Protein AF-A0A3D0NZW4-F1 (afdb_monomer_lite)

Secondary structure (DSSP, 8-state):
------GGGHHHHHHHHT----SEEEE---TTTS-HHHHHHHHHHHHHH--TT-EEEEEEEGGGTTSHHHHHHHHHHHHHH-S-EEPPPBTTSSS-EEEEEEE--

pLDDT: mean 93.7, std 3.47, range [76.75, 97.75]

Sequence (105 aa):
NIVTGDATSLAEIHRRSGLGRVGYIVCCLPFVSLPNEVGGKILGEVEKLMTEGCMFRMYQYAHGYYSPSAIKLRDFMRKRYGRSRRSPLIVKNIPPAYTLTWLGR

Radius of gyration: 13.87 Å; chains: 1; bounding box: 35×31×32 Å

Foldseek 3Di:
DDFDDQLLCQQVSVVVVVPPAAQEAEDADPQLPDDPVSSVSSVVSVLVRQAANHKYKYKDFPVSCPPPSNVVVQVVCCVAFNHWDWDPFDVVDVVIIIMTMGHGD

Structure (mmCIF, N/CA/C/O backbone):
data_AF-A0A3D0NZW4-F1
#
_entry.id   AF-A0A3D0NZW4-F1
#
loop_
_atom_site.group_PDB
_atom_site.id
_atom_site.type_symbol
_atom_site.label_atom_id
_atom_site.label_alt_id
_atom_site.label_comp_id
_atom_site.label_asym_id
_atom_site.label_entity_id
_atom_site.label_seq_id
_atom_site.pdbx_PDB_ins_code
_atom_site.Cartn_x
_atom_site.Cartn_y
_atom_site.Cartn_z
_atom_site.occupancy
_atom_site.B_iso_or_equiv
_atom_site.auth_seq_id
_atom_site.auth_comp_id
_atom_site.auth_asym_id
_atom_site.auth_atom_id
_atom_site.pdbx_PDB_model_num
ATOM 1 N N . ASN A 1 1 ? -21.282 -4.822 2.933 1.00 76.75 1 ASN A N 1
ATOM 2 C CA . ASN A 1 1 ? -21.145 -3.369 2.692 1.00 76.75 1 ASN A CA 1
ATOM 3 C C . ASN A 1 1 ? -20.045 -3.128 1.682 1.00 76.75 1 ASN A C 1
ATOM 5 O O . ASN A 1 1 ? -18.961 -3.667 1.860 1.00 76.75 1 ASN A O 1
ATOM 9 N N . ILE A 1 2 ? -20.336 -2.365 0.630 1.00 90.25 2 ILE A N 1
ATOM 10 C CA . ILE A 1 2 ? -19.352 -1.894 -0.351 1.00 90.25 2 ILE A CA 1
ATOM 11 C C . ILE A 1 2 ? -19.376 -0.370 -0.268 1.00 90.25 2 ILE A C 1
ATOM 13 O O . ILE A 1 2 ? -20.454 0.219 -0.297 1.00 90.25 2 ILE A O 1
ATOM 17 N N . VAL A 1 3 ? -18.207 0.251 -0.117 1.00 92.81 3 VAL A N 1
ATOM 18 C CA . VAL A 1 3 ? -18.059 1.709 -0.071 1.00 92.81 3 VAL A CA 1
ATOM 19 C C . VAL A 1 3 ? -17.108 2.123 -1.184 1.00 92.81 3 VAL A C 1
ATOM 21 O O . VAL A 1 3 ? -16.058 1.506 -1.360 1.00 92.81 3 VAL A O 1
ATOM 24 N N . THR A 1 4 ? -17.483 3.159 -1.927 1.00 94.56 4 THR A N 1
ATOM 25 C CA . THR A 1 4 ? -16.728 3.666 -3.076 1.00 94.56 4 THR A CA 1
ATOM 26 C C . THR A 1 4 ? -16.307 5.106 -2.809 1.00 94.56 4 THR A C 1
ATOM 28 O O . THR A 1 4 ? -17.072 5.879 -2.236 1.00 94.56 4 THR A O 1
ATOM 31 N N . GLY A 1 5 ? -15.104 5.480 -3.236 1.00 95.19 5 GLY A N 1
ATOM 32 C CA . GLY A 1 5 ? -14.621 6.855 -3.171 1.00 95.19 5 GLY A CA 1
ATOM 33 C C . GLY A 1 5 ? -13.164 6.968 -3.606 1.00 95.19 5 GLY A C 1
ATOM 34 O O . GLY A 1 5 ? -12.578 5.999 -4.092 1.00 95.19 5 GLY A O 1
ATOM 35 N N . ASP A 1 6 ? -12.593 8.158 -3.436 1.00 96.81 6 ASP A N 1
ATOM 36 C CA . ASP A 1 6 ? -11.193 8.422 -3.763 1.00 96.81 6 ASP A CA 1
ATOM 37 C C . ASP A 1 6 ? -10.259 7.832 -2.694 1.00 96.81 6 ASP A C 1
ATOM 39 O O . ASP A 1 6 ? -10.458 8.017 -1.490 1.00 96.81 6 ASP A O 1
ATOM 43 N N . ALA A 1 7 ? -9.201 7.151 -3.132 1.00 96.56 7 ALA A N 1
ATOM 44 C CA . ALA A 1 7 ? -8.167 6.621 -2.254 1.00 96.56 7 ALA A CA 1
ATOM 45 C C . ALA A 1 7 ? -7.422 7.723 -1.477 1.00 96.56 7 ALA A C 1
ATOM 47 O O . ALA A 1 7 ? -6.885 7.443 -0.406 1.00 96.56 7 ALA A O 1
ATOM 48 N N . THR A 1 8 ? -7.415 8.973 -1.959 1.00 97.44 8 THR A N 1
ATOM 49 C CA . THR A 1 8 ? -6.881 10.121 -1.203 1.00 97.44 8 THR A CA 1
ATOM 50 C C . THR A 1 8 ? -7.770 10.552 -0.034 1.00 97.44 8 THR A C 1
ATOM 52 O O . THR A 1 8 ? -7.361 11.403 0.748 1.00 97.44 8 THR A O 1
ATOM 55 N N . SER A 1 9 ? -8.965 9.973 0.101 1.00 97.75 9 SER A N 1
ATOM 56 C CA . SER A 1 9 ? -9.910 10.206 1.203 1.00 97.75 9 SER A CA 1
ATOM 57 C C . SER A 1 9 ? -10.191 8.925 2.001 1.00 97.75 9 SER A C 1
ATOM 59 O O . SER A 1 9 ? -11.192 8.835 2.716 1.00 97.75 9 SER A O 1
ATOM 61 N N . LEU A 1 10 ? -9.326 7.912 1.876 1.00 97.00 10 LEU A N 1
ATOM 62 C CA . LEU A 1 10 ? -9.532 6.569 2.420 1.00 97.00 10 LEU A CA 1
ATOM 63 C C . LEU A 1 10 ? -9.834 6.562 3.930 1.00 97.00 10 LEU A C 1
ATOM 65 O O . LEU A 1 10 ? -10.757 5.859 4.346 1.00 97.00 10 LEU A O 1
ATOM 69 N N . ALA A 1 11 ? -9.121 7.332 4.760 1.00 96.31 11 ALA A N 1
ATOM 70 C CA . ALA A 1 11 ? -9.358 7.308 6.206 1.00 96.31 11 ALA A CA 1
ATOM 71 C C . ALA A 1 11 ? -10.727 7.903 6.572 1.00 96.31 11 ALA A C 1
ATOM 73 O O . ALA A 1 11 ? -11.413 7.403 7.467 1.00 96.31 11 ALA A O 1
ATOM 74 N N . GLU A 1 12 ? -11.159 8.943 5.856 1.00 97.25 12 GLU A N 1
ATOM 75 C CA . GLU A 1 12 ? -12.481 9.537 6.038 1.00 97.25 12 GLU A CA 1
ATOM 76 C C . GLU A 1 12 ? -13.595 8.578 5.607 1.00 97.25 12 GLU A C 1
ATOM 78 O O . GLU A 1 12 ? -14.569 8.397 6.342 1.00 97.25 12 GLU A O 1
ATOM 83 N N . ILE A 1 13 ? -13.439 7.953 4.439 1.00 97.12 13 ILE A N 1
ATOM 84 C CA . ILE A 1 13 ? -14.383 6.967 3.907 1.00 97.12 13 ILE A CA 1
ATOM 85 C C . ILE A 1 13 ? -14.539 5.811 4.899 1.00 97.12 13 ILE A C 1
ATOM 87 O O . ILE A 1 13 ? -15.660 5.446 5.262 1.00 97.12 13 ILE A O 1
ATOM 91 N N . HIS A 1 14 ? -13.422 5.277 5.400 1.00 96.44 14 HIS A N 1
ATOM 92 C CA . HIS A 1 14 ? -13.431 4.204 6.391 1.00 96.44 14 HIS A CA 1
ATOM 93 C C . HIS A 1 14 ? -14.105 4.638 7.698 1.00 96.44 14 HIS A C 1
ATOM 95 O O . HIS A 1 14 ? -14.975 3.932 8.204 1.00 96.44 14 HIS A O 1
ATOM 101 N N . ARG A 1 15 ? -13.799 5.836 8.210 1.00 95.56 15 ARG A N 1
ATOM 102 C CA . ARG A 1 15 ? -14.445 6.384 9.413 1.00 95.56 15 ARG A CA 1
ATOM 103 C C . ARG A 1 15 ? -15.965 6.483 9.255 1.00 95.56 15 ARG A C 1
ATOM 105 O O . ARG A 1 15 ? -16.692 6.088 10.161 1.00 95.56 15 ARG A O 1
ATOM 112 N N . ARG A 1 16 ? -16.452 6.981 8.112 1.00 96.25 16 ARG A N 1
ATOM 113 C CA . ARG A 1 16 ? -17.895 7.097 7.817 1.00 96.25 16 ARG A CA 1
ATOM 114 C C . ARG A 1 16 ? -18.580 5.735 7.679 1.00 96.25 16 ARG A C 1
ATOM 116 O O . ARG A 1 16 ? -19.770 5.636 7.949 1.00 96.25 16 ARG A O 1
ATOM 123 N N . SER A 1 17 ? -17.842 4.696 7.288 1.00 94.69 17 SER A N 1
ATOM 124 C CA . SER A 1 17 ? -18.388 3.341 7.145 1.00 94.69 17 SER A CA 1
ATOM 125 C C . SER A 1 17 ? -18.758 2.673 8.477 1.00 94.69 17 SER A C 1
ATOM 127 O O . SER A 1 17 ? -19.533 1.721 8.478 1.00 94.69 17 SER A O 1
ATOM 129 N N . GLY A 1 18 ? -18.188 3.131 9.601 1.00 94.69 18 GLY A N 1
ATOM 130 C CA . GLY A 1 18 ? -18.425 2.547 10.925 1.00 94.69 18 GLY A CA 1
ATOM 131 C C . GLY A 1 18 ? -17.852 1.136 11.124 1.00 94.69 18 GLY A C 1
ATOM 132 O O . GLY A 1 18 ? -18.157 0.498 12.126 1.00 94.69 18 GLY A O 1
ATOM 133 N N . LEU A 1 19 ? -17.010 0.637 10.207 1.00 91.25 19 LEU A N 1
ATOM 134 C CA . LEU A 1 19 ? -16.531 -0.757 10.181 1.00 91.25 19 LEU A CA 1
ATOM 135 C C . LEU A 1 19 ? -15.454 -1.104 11.233 1.00 91.25 19 LEU A C 1
ATOM 137 O O . LEU A 1 19 ? -14.938 -2.220 11.241 1.00 91.25 19 LEU A O 1
ATOM 141 N N . GLY A 1 20 ? -15.107 -0.179 12.131 1.00 92.44 20 GLY A N 1
ATOM 142 C CA . GLY A 1 20 ? -14.153 -0.425 13.216 1.00 92.44 20 GLY A CA 1
ATOM 143 C C . GLY A 1 20 ? -12.690 -0.461 12.760 1.00 92.44 20 GLY A C 1
ATOM 144 O O . GLY A 1 20 ? -12.285 0.283 11.870 1.00 92.44 20 GLY A O 1
ATOM 145 N N . ARG A 1 21 ? -11.855 -1.278 13.411 1.00 94.06 21 ARG A N 1
ATOM 146 C CA . ARG A 1 21 ? -10.407 -1.337 13.145 1.00 94.06 21 ARG A CA 1
ATOM 147 C C . ARG A 1 21 ? -10.096 -2.137 11.876 1.00 94.06 21 ARG A C 1
ATOM 149 O O . ARG A 1 21 ? -10.651 -3.210 11.661 1.00 94.06 21 ARG A O 1
ATOM 156 N N . VAL A 1 22 ? -9.138 -1.659 11.082 1.00 96.38 22 VAL A N 1
ATOM 157 C CA . VAL A 1 22 ? -8.644 -2.380 9.900 1.00 96.38 22 VAL A CA 1
ATOM 158 C C . VAL A 1 22 ? -7.595 -3.414 10.306 1.00 96.38 22 VAL A C 1
ATOM 160 O O . VAL A 1 22 ? -6.558 -3.060 10.860 1.00 96.38 22 VAL A O 1
ATOM 163 N N . GLY A 1 23 ? -7.861 -4.692 10.022 1.00 96.81 23 GLY A N 1
ATOM 164 C CA . GLY A 1 23 ? -6.885 -5.776 10.200 1.00 96.81 23 GLY A CA 1
ATOM 165 C C . GLY A 1 23 ? -6.035 -6.050 8.956 1.00 96.81 23 GLY A C 1
ATOM 166 O O . GLY A 1 23 ? -4.895 -6.489 9.070 1.00 96.81 23 GLY A O 1
ATOM 167 N N . TYR A 1 24 ? -6.565 -5.781 7.760 1.00 97.25 24 TYR A N 1
ATOM 168 C CA . TYR A 1 24 ? -5.888 -6.063 6.494 1.00 97.25 24 TYR A CA 1
ATOM 169 C C . TYR A 1 24 ? -6.188 -4.976 5.462 1.00 97.25 24 TYR A C 1
ATOM 171 O O . TYR A 1 24 ? -7.345 -4.624 5.245 1.00 97.25 24 TYR A O 1
ATOM 179 N N . ILE A 1 25 ? -5.151 -4.496 4.781 1.00 97.19 25 ILE A N 1
ATOM 180 C CA . ILE A 1 25 ? -5.244 -3.605 3.624 1.00 97.19 25 ILE A CA 1
ATOM 181 C C . ILE A 1 25 ? -4.644 -4.337 2.427 1.00 97.19 25 ILE A C 1
ATOM 183 O O . ILE A 1 25 ? -3.449 -4.635 2.406 1.00 97.19 25 ILE A O 1
ATOM 187 N N . VAL A 1 26 ? -5.468 -4.607 1.415 1.00 97.00 26 VAL A N 1
ATOM 188 C CA . VAL A 1 26 ? -5.026 -5.163 0.131 1.00 97.00 26 VAL A CA 1
ATOM 189 C C . VAL A 1 26 ? -5.105 -4.060 -0.913 1.00 97.00 26 VAL A C 1
ATOM 191 O O . VAL A 1 26 ? -6.185 -3.557 -1.204 1.00 97.00 26 VAL A O 1
ATOM 194 N N . CYS A 1 27 ? -3.957 -3.663 -1.458 1.00 95.12 27 CYS A N 1
ATOM 195 C CA . CYS A 1 27 ? -3.864 -2.546 -2.386 1.00 95.12 27 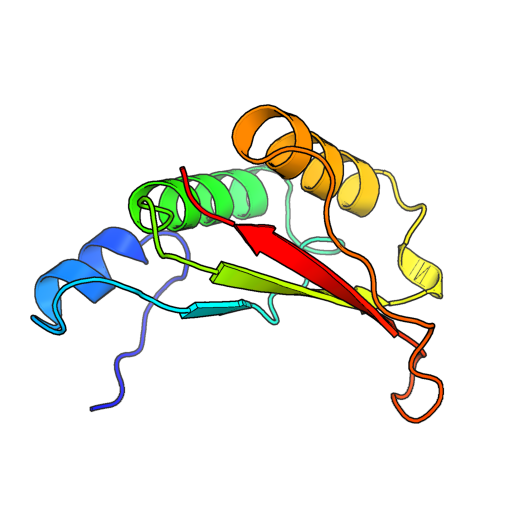CYS A CA 1
ATOM 196 C C . CYS A 1 27 ? -3.368 -2.993 -3.765 1.00 95.12 27 CYS A C 1
ATOM 198 O O . CYS A 1 27 ? -2.285 -3.567 -3.900 1.00 95.12 27 CYS A O 1
ATOM 200 N N . CYS A 1 28 ? -4.159 -2.671 -4.788 1.00 93.25 28 CYS A N 1
ATOM 201 C CA . CYS A 1 28 ? -3.877 -2.965 -6.195 1.00 93.25 28 CYS A CA 1
ATOM 202 C C . CYS A 1 28 ? -3.594 -1.693 -7.014 1.00 93.25 28 CYS A C 1
ATOM 204 O O . CYS A 1 28 ? -3.580 -1.736 -8.241 1.00 93.25 28 CYS A O 1
ATOM 206 N N . LEU A 1 29 ? -3.398 -0.547 -6.350 1.00 93.56 29 LEU A N 1
ATOM 207 C CA . LEU A 1 29 ? -3.163 0.722 -7.034 1.00 93.56 29 LEU A CA 1
ATOM 208 C C . LEU A 1 29 ? -1.784 0.735 -7.714 1.00 93.56 29 LEU A C 1
ATOM 210 O O . LEU A 1 29 ? -0.787 0.323 -7.107 1.00 93.56 29 LEU A O 1
ATOM 214 N N . PRO A 1 30 ? -1.686 1.248 -8.953 1.00 90.19 30 PRO A N 1
ATOM 215 C CA . PRO A 1 30 ? -0.451 1.223 -9.721 1.00 90.19 30 PRO A CA 1
ATOM 216 C C . PRO A 1 30 ? 0.466 2.392 -9.330 1.00 90.19 30 PRO A C 1
ATOM 218 O O . PRO A 1 30 ? 0.713 3.306 -10.109 1.00 90.19 30 PRO A O 1
ATOM 221 N N . PHE A 1 31 ? 1.030 2.360 -8.120 1.00 89.12 31 PHE A N 1
ATOM 222 C CA . PHE A 1 31 ? 1.923 3.414 -7.603 1.00 89.12 31 PHE A CA 1
ATOM 223 C C . PHE A 1 31 ? 3.131 3.738 -8.493 1.00 89.12 31 PHE A C 1
ATOM 225 O O . PHE A 1 31 ? 3.729 4.798 -8.349 1.00 89.12 31 PHE A O 1
ATOM 232 N N . VAL A 1 32 ? 3.512 2.834 -9.400 1.00 86.62 32 VAL A N 1
ATOM 233 C CA . VAL A 1 32 ? 4.598 3.071 -10.359 1.00 86.62 32 VAL A CA 1
ATOM 234 C C . VAL A 1 32 ? 4.205 4.093 -11.430 1.00 86.62 32 VAL A C 1
ATOM 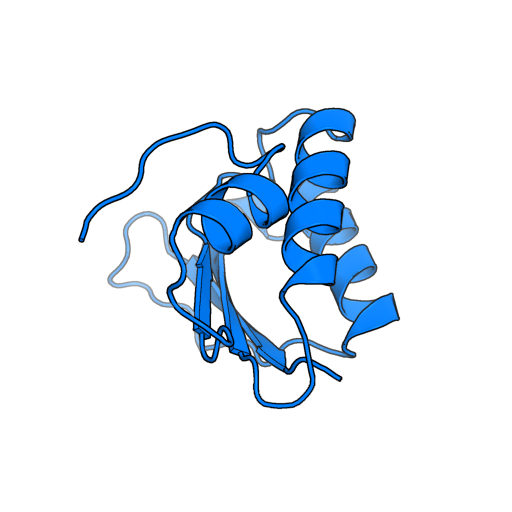236 O O . VAL A 1 32 ? 5.055 4.883 -11.833 1.00 86.62 32 VAL A O 1
ATOM 239 N N . SER A 1 33 ? 2.943 4.092 -11.869 1.00 87.12 33 SER A N 1
ATOM 240 C CA . SER A 1 33 ? 2.424 4.999 -12.901 1.00 87.12 33 SER A CA 1
ATOM 241 C C . SER A 1 33 ? 1.648 6.188 -12.333 1.00 87.12 33 SER A C 1
ATOM 243 O O . SER A 1 33 ? 1.340 7.118 -13.073 1.00 87.12 33 SER A O 1
ATOM 245 N N . LEU A 1 34 ? 1.309 6.172 -11.040 1.00 90.38 34 LEU A N 1
ATOM 246 C CA . LEU A 1 34 ? 0.662 7.305 -10.384 1.00 90.38 34 LEU A CA 1
ATOM 247 C C . LEU A 1 34 ? 1.637 8.485 -10.226 1.00 90.38 34 LEU A C 1
ATOM 249 O O . LEU A 1 34 ? 2.811 8.273 -9.907 1.00 90.38 34 LEU A O 1
ATOM 253 N N . PRO A 1 35 ? 1.160 9.738 -10.361 1.00 91.25 35 PRO A N 1
ATOM 254 C CA . PRO A 1 35 ? 1.941 10.905 -9.975 1.00 91.25 35 PRO A CA 1
ATOM 255 C C . PRO A 1 35 ? 2.409 10.789 -8.520 1.00 91.25 35 PRO A C 1
ATOM 257 O O . PRO A 1 35 ? 1.633 10.407 -7.642 1.00 91.25 35 PRO A O 1
ATOM 260 N N . ASN A 1 36 ? 3.666 11.154 -8.249 1.00 87.31 36 ASN A N 1
ATOM 261 C CA . ASN A 1 36 ? 4.263 11.013 -6.913 1.00 87.31 36 ASN A CA 1
ATOM 262 C C . ASN A 1 36 ? 3.445 11.720 -5.820 1.00 87.31 36 ASN A C 1
ATOM 264 O O . ASN A 1 36 ? 3.340 11.205 -4.712 1.00 87.31 36 ASN A O 1
ATOM 268 N N . GLU A 1 37 ? 2.857 12.877 -6.134 1.00 91.25 37 GLU A N 1
ATOM 269 C CA . GLU A 1 37 ? 2.009 13.625 -5.202 1.00 91.25 37 GLU A CA 1
ATOM 270 C C . GLU A 1 37 ? 0.754 12.830 -4.815 1.00 91.25 37 GLU A C 1
ATOM 272 O O . GLU A 1 37 ? 0.434 12.703 -3.634 1.00 91.25 37 GLU A O 1
ATOM 277 N N . VAL A 1 38 ? 0.081 12.230 -5.801 1.00 93.81 38 VAL A N 1
ATOM 278 C CA . VAL A 1 38 ? -1.114 11.402 -5.587 1.00 93.81 38 VAL A CA 1
ATOM 279 C C . VAL A 1 38 ? -0.749 10.143 -4.805 1.00 93.81 38 VAL A C 1
ATOM 281 O O . VAL A 1 38 ? -1.391 9.828 -3.806 1.00 93.81 38 VAL A O 1
ATOM 284 N N . GLY A 1 39 ? 0.331 9.460 -5.197 1.00 93.12 39 GLY A N 1
ATOM 285 C CA . GLY A 1 39 ? 0.833 8.294 -4.472 1.00 93.12 39 GLY A CA 1
ATOM 286 C C . GLY A 1 39 ? 1.175 8.616 -3.015 1.00 93.12 39 GLY A C 1
ATOM 287 O O . GLY A 1 39 ? 0.803 7.867 -2.117 1.00 93.12 39 GLY A O 1
ATOM 288 N N . GLY A 1 40 ? 1.820 9.758 -2.765 1.00 92.31 40 GLY A N 1
ATOM 289 C CA . GLY A 1 40 ? 2.126 10.236 -1.418 1.00 92.31 40 GLY A CA 1
ATOM 290 C C . GLY A 1 40 ? 0.876 10.488 -0.574 1.00 92.31 40 GLY A C 1
ATOM 291 O O . GLY A 1 40 ? 0.820 10.025 0.564 1.00 92.31 40 GLY A O 1
ATOM 292 N N . LYS A 1 41 ? -0.146 11.151 -1.137 1.00 95.88 41 LYS A N 1
ATOM 293 C CA . LYS A 1 41 ? -1.435 11.382 -0.458 1.00 95.88 41 LYS A CA 1
ATOM 294 C C . LYS A 1 41 ? -2.106 10.065 -0.068 1.00 95.88 41 LYS A C 1
ATOM 296 O O . LYS A 1 41 ? -2.470 9.886 1.088 1.00 95.88 41 LYS A O 1
ATOM 301 N N . ILE A 1 42 ? -2.186 9.114 -1.000 1.00 95.94 42 ILE A N 1
ATOM 302 C CA . ILE A 1 42 ? -2.786 7.794 -0.752 1.00 95.94 42 ILE A CA 1
ATOM 303 C C . ILE A 1 42 ? -2.021 7.040 0.341 1.00 95.94 42 ILE A C 1
ATOM 305 O O . ILE A 1 42 ? -2.630 6.454 1.233 1.00 95.94 42 ILE A O 1
ATOM 309 N N . LEU A 1 43 ? -0.686 7.058 0.309 1.00 94.00 43 LEU A N 1
ATOM 310 C CA . LEU A 1 43 ? 0.123 6.413 1.343 1.00 94.00 43 LEU A CA 1
ATOM 311 C C . LEU A 1 43 ? -0.052 7.068 2.718 1.00 94.00 43 LEU A C 1
ATOM 313 O O . LEU A 1 43 ? -0.056 6.356 3.718 1.00 94.00 43 LEU A O 1
ATOM 317 N N . GLY A 1 44 ? -0.241 8.388 2.768 1.00 94.81 44 GLY A N 1
ATOM 318 C CA . GLY A 1 44 ? -0.593 9.099 3.997 1.00 94.81 44 GLY A CA 1
ATOM 319 C C . GLY A 1 44 ? -1.953 8.676 4.559 1.00 94.81 44 GLY A C 1
ATOM 320 O O . GLY A 1 44 ? -2.102 8.541 5.770 1.00 94.81 44 GLY A O 1
ATOM 321 N N . GLU A 1 45 ? -2.938 8.395 3.705 1.00 96.81 45 GLU A N 1
ATOM 322 C CA . GLU A 1 45 ? -4.219 7.836 4.155 1.00 96.81 45 GLU A CA 1
ATOM 323 C C . GLU A 1 45 ? -4.091 6.390 4.648 1.00 96.81 45 GLU A C 1
ATOM 325 O O . GLU A 1 45 ? -4.669 6.032 5.673 1.00 96.81 45 GLU A O 1
ATOM 330 N N . VAL A 1 46 ? -3.305 5.559 3.954 1.00 95.81 46 VAL A N 1
ATOM 331 C CA . VAL A 1 46 ? -2.999 4.186 4.388 1.00 95.81 46 VAL A CA 1
ATOM 332 C C . VAL A 1 46 ? -2.308 4.193 5.751 1.00 95.81 46 VAL A C 1
ATOM 334 O O . VAL A 1 46 ? -2.646 3.381 6.610 1.00 95.81 46 VAL A O 1
ATOM 337 N N . GLU A 1 47 ? -1.381 5.125 5.975 1.00 94.62 47 GLU A N 1
ATOM 338 C CA . GLU A 1 47 ? -0.654 5.270 7.237 1.00 94.62 47 GLU A CA 1
ATOM 339 C C . GLU A 1 47 ? -1.595 5.479 8.430 1.00 94.62 47 GLU A C 1
ATOM 341 O O . GLU A 1 47 ? -1.407 4.847 9.467 1.00 94.62 47 GLU A O 1
ATOM 346 N N . LYS A 1 48 ? -2.675 6.253 8.260 1.00 95.19 48 LYS A N 1
ATOM 347 C CA . LYS A 1 48 ? -3.698 6.476 9.300 1.00 95.19 48 LYS A CA 1
ATOM 348 C C . LYS A 1 48 ? -4.456 5.204 9.696 1.00 95.19 48 LYS A C 1
ATOM 350 O O . LYS A 1 48 ? -5.013 5.143 10.788 1.00 95.19 48 LYS A O 1
ATOM 355 N N . LEU A 1 49 ? -4.508 4.202 8.816 1.00 95.56 49 LEU A N 1
ATOM 356 C CA . LEU A 1 49 ? -5.207 2.930 9.047 1.00 95.56 49 LEU A CA 1
ATOM 357 C C . LEU A 1 49 ? -4.265 1.797 9.486 1.00 95.56 49 LEU A C 1
ATOM 359 O O . LEU A 1 49 ? -4.720 0.764 9.981 1.00 95.56 49 LEU A O 1
ATOM 363 N N . MET A 1 50 ? -2.954 1.988 9.341 1.00 95.19 50 MET A N 1
ATOM 364 C CA . MET A 1 50 ? -1.894 1.018 9.634 1.00 95.19 50 MET A CA 1
ATOM 365 C C . MET A 1 50 ? -1.541 0.923 11.130 1.00 95.19 50 MET A C 1
ATOM 367 O O . MET A 1 50 ? -0.373 0.904 11.503 1.00 95.19 50 MET A O 1
ATOM 371 N N . THR A 1 51 ? -2.558 0.839 11.989 1.00 93.06 51 THR A N 1
ATOM 372 C CA . THR A 1 51 ? -2.403 0.635 13.445 1.00 93.06 51 THR A CA 1
ATOM 373 C C . THR A 1 51 ? -1.896 -0.771 13.780 1.00 93.06 51 THR A C 1
ATOM 375 O O . THR A 1 51 ? -2.144 -1.678 12.994 1.00 93.06 51 THR A O 1
ATOM 378 N N . GLU A 1 52 ? -1.333 -0.977 14.981 1.00 93.25 52 GLU A N 1
ATOM 379 C CA . GLU A 1 52 ? -0.688 -2.226 15.450 1.00 93.25 52 GLU A CA 1
ATOM 380 C C . GLU A 1 52 ? -1.080 -3.526 14.709 1.00 93.25 52 GLU A C 1
ATOM 382 O O . GLU A 1 52 ? -0.439 -3.822 13.735 1.00 93.25 52 GLU A O 1
ATOM 387 N N . GLY A 1 53 ? -2.103 -4.324 15.007 1.00 92.69 53 GLY A N 1
ATOM 388 C CA . GLY A 1 53 ? -2.364 -5.595 14.284 1.00 92.69 53 GLY A CA 1
ATOM 389 C C . GLY A 1 53 ? -2.721 -5.544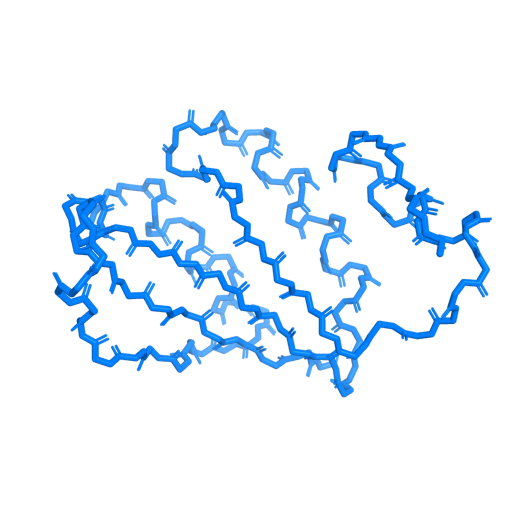 12.774 1.00 92.69 53 GLY A C 1
ATOM 390 O O . GLY A 1 53 ? -3.208 -6.548 12.257 1.00 92.69 53 GLY A O 1
ATOM 391 N N . CYS A 1 54 ? -2.550 -4.423 12.065 1.00 97.12 54 CYS A N 1
ATOM 392 C CA . CYS A 1 54 ? -2.902 -4.271 10.650 1.00 97.12 54 CYS A CA 1
ATOM 393 C C . CYS A 1 54 ? -1.824 -4.830 9.706 1.00 97.12 54 CYS A C 1
ATOM 395 O O . CYS A 1 54 ? -0.634 -4.565 9.858 1.00 97.12 54 CYS A O 1
ATOM 397 N N . MET A 1 55 ? -2.224 -5.564 8.669 1.00 97.69 55 MET A N 1
ATOM 398 C CA . MET A 1 55 ? -1.329 -6.034 7.610 1.00 97.69 55 MET A CA 1
ATOM 399 C C . MET A 1 55 ? -1.604 -5.301 6.299 1.00 97.69 55 MET A C 1
ATOM 401 O O . MET A 1 55 ? -2.687 -5.428 5.734 1.00 97.69 55 MET A O 1
ATOM 405 N N . PHE A 1 56 ? -0.595 -4.632 5.744 1.00 97.62 56 PHE A N 1
ATOM 406 C CA . PHE A 1 56 ? -0.667 -4.083 4.391 1.00 97.62 56 PHE A CA 1
ATOM 407 C C . PHE A 1 56 ? -0.001 -5.020 3.392 1.00 97.62 56 PHE A C 1
ATOM 409 O O . PHE A 1 56 ? 1.159 -5.411 3.560 1.00 97.62 56 PHE A O 1
ATOM 416 N N . ARG A 1 57 ? -0.718 -5.343 2.315 1.00 97.44 57 ARG A N 1
ATOM 417 C CA . ARG A 1 57 ? -0.210 -6.126 1.193 1.00 97.44 57 ARG A CA 1
ATOM 418 C C . ARG A 1 57 ? -0.530 -5.451 -0.129 1.00 97.44 57 ARG A C 1
ATOM 420 O O . ARG A 1 57 ? -1.662 -5.069 -0.401 1.00 97.44 57 ARG A O 1
ATOM 427 N N . MET A 1 58 ? 0.475 -5.398 -0.990 1.00 95.56 58 MET A N 1
ATOM 428 C CA . MET A 1 58 ? 0.312 -5.020 -2.389 1.00 95.56 58 MET A CA 1
ATOM 429 C C . MET A 1 58 ? 1.150 -5.924 -3.283 1.00 95.56 58 MET A C 1
ATOM 431 O O . MET A 1 58 ? 1.976 -6.699 -2.791 1.00 95.56 58 MET A O 1
ATOM 435 N N . TYR A 1 59 ? 0.985 -5.790 -4.593 1.00 94.19 59 TYR A N 1
ATOM 436 C CA . TYR A 1 59 ? 1.871 -6.419 -5.562 1.00 94.19 59 TYR A CA 1
ATOM 437 C C . TYR A 1 59 ? 2.658 -5.383 -6.365 1.00 94.19 59 TYR A C 1
ATOM 439 O O . TYR A 1 59 ? 2.247 -4.237 -6.527 1.00 94.19 59 TYR A O 1
ATOM 447 N N . GLN A 1 60 ? 3.825 -5.794 -6.852 1.00 93.75 60 GLN A N 1
ATOM 448 C CA . GLN A 1 60 ? 4.613 -5.039 -7.819 1.00 93.75 60 GLN A CA 1
ATOM 449 C C . GLN A 1 60 ? 5.053 -5.975 -8.933 1.00 93.75 60 GLN A C 1
ATOM 451 O O . GLN A 1 60 ? 5.620 -7.041 -8.674 1.00 93.75 60 GLN A O 1
ATOM 456 N N . TYR A 1 61 ? 4.813 -5.561 -10.173 1.00 93.62 61 TYR A N 1
ATOM 457 C CA . TYR A 1 61 ? 5.272 -6.304 -11.334 1.00 93.62 61 TYR A CA 1
ATOM 458 C C . TYR A 1 61 ? 6.797 -6.349 -11.394 1.00 93.62 61 TYR A C 1
ATOM 460 O O . TYR A 1 61 ? 7.472 -5.353 -11.124 1.00 93.62 61 TYR A O 1
ATOM 468 N N . ALA A 1 62 ? 7.341 -7.499 -11.787 1.00 93.12 62 ALA A N 1
ATOM 469 C CA . ALA A 1 62 ? 8.778 -7.729 -11.847 1.00 93.12 62 ALA A CA 1
ATOM 470 C C . ALA A 1 62 ? 9.481 -6.751 -12.796 1.00 93.12 62 ALA A C 1
ATOM 472 O O . ALA A 1 62 ? 10.524 -6.209 -12.438 1.00 93.12 62 ALA A O 1
ATOM 473 N N . HIS A 1 63 ? 8.870 -6.455 -13.948 1.00 91.19 63 HIS A N 1
ATOM 474 C CA . HIS A 1 63 ? 9.417 -5.517 -14.934 1.00 91.19 63 HIS A CA 1
ATOM 475 C C . HIS A 1 63 ? 9.517 -4.075 -14.399 1.00 91.19 63 HIS A C 1
ATOM 477 O O . HIS A 1 63 ? 10.410 -3.333 -14.787 1.00 91.19 63 HIS A O 1
ATOM 483 N N . GLY A 1 64 ? 8.628 -3.679 -13.480 1.00 89.06 64 GLY A N 1
ATOM 484 C CA . GLY A 1 64 ? 8.607 -2.343 -12.874 1.00 89.06 64 GLY A CA 1
ATOM 485 C C . GLY A 1 64 ? 9.307 -2.260 -11.515 1.00 89.06 64 GLY A C 1
ATOM 486 O O . GLY A 1 64 ? 9.385 -1.177 -10.932 1.00 89.06 64 GLY A O 1
ATOM 487 N N . TYR A 1 65 ? 9.812 -3.381 -10.988 1.00 90.75 65 TYR A N 1
ATOM 488 C CA . TYR A 1 65 ? 10.279 -3.490 -9.603 1.00 90.75 65 TYR A CA 1
ATOM 489 C C . TYR A 1 65 ? 11.463 -2.563 -9.291 1.00 90.75 65 TYR A C 1
ATOM 491 O O . TYR A 1 65 ? 11.561 -2.017 -8.191 1.00 90.75 65 TYR A O 1
ATOM 499 N N . TYR A 1 66 ? 12.352 -2.338 -10.255 1.00 91.00 66 TYR A N 1
ATOM 500 C CA . TYR A 1 66 ? 13.520 -1.468 -10.087 1.00 91.00 66 TYR A CA 1
ATOM 501 C C . TYR A 1 66 ? 13.295 -0.034 -10.579 1.00 91.00 66 TYR A C 1
ATOM 503 O O . TYR A 1 66 ? 14.232 0.757 -10.601 1.00 91.00 66 TYR A O 1
ATOM 511 N N . SER A 1 67 ? 12.060 0.330 -10.935 1.00 90.38 67 SER A N 1
ATOM 512 C CA . SER A 1 67 ? 11.752 1.710 -11.311 1.00 90.3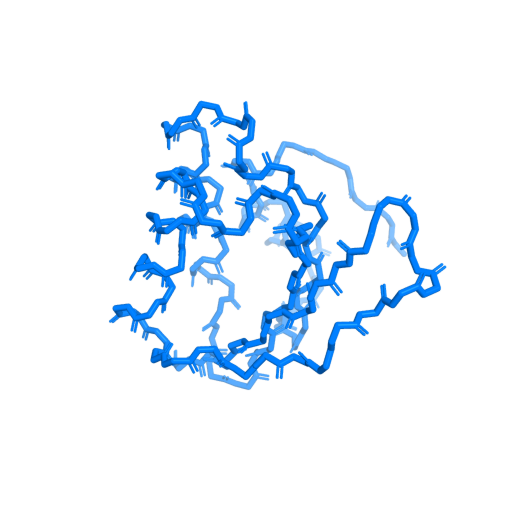8 67 SER A CA 1
ATOM 513 C C . SER A 1 67 ? 11.944 2.678 -10.127 1.00 90.38 67 SER A C 1
ATOM 515 O O . SER A 1 67 ? 11.698 2.299 -8.973 1.00 90.38 67 SER A O 1
ATOM 517 N N . PRO A 1 68 ? 12.319 3.948 -10.379 1.00 89.12 68 PRO A N 1
ATOM 518 C CA . PRO A 1 68 ? 12.468 4.951 -9.324 1.00 89.12 68 PRO A CA 1
ATOM 519 C C . PRO A 1 68 ? 11.209 5.120 -8.463 1.00 89.12 68 PRO A C 1
ATOM 521 O O . PRO A 1 68 ? 11.309 5.206 -7.240 1.00 89.12 68 PRO A O 1
ATOM 524 N N . SER A 1 69 ? 10.020 5.109 -9.074 1.00 86.38 69 SER A N 1
ATOM 525 C CA . SER A 1 69 ? 8.738 5.205 -8.361 1.00 86.38 69 SER A CA 1
ATOM 526 C C . SER A 1 69 ? 8.499 3.995 -7.449 1.00 86.38 69 SER A C 1
ATOM 528 O O . SER A 1 69 ? 8.130 4.158 -6.285 1.00 86.38 69 SER A O 1
ATOM 530 N N . ALA A 1 70 ? 8.790 2.777 -7.927 1.00 90.06 70 ALA A N 1
ATOM 531 C CA . ALA A 1 70 ? 8.687 1.560 -7.120 1.00 90.06 70 ALA A CA 1
ATOM 532 C C . ALA A 1 70 ? 9.657 1.565 -5.929 1.00 90.06 70 ALA A C 1
ATOM 534 O O . ALA A 1 70 ? 9.289 1.154 -4.824 1.00 90.06 70 ALA A O 1
ATOM 535 N N . ILE A 1 71 ? 10.888 2.043 -6.139 1.00 91.81 71 ILE A N 1
ATOM 536 C CA . ILE A 1 71 ? 11.893 2.193 -5.081 1.00 91.81 71 ILE A CA 1
ATOM 537 C C . ILE A 1 71 ? 11.414 3.207 -4.038 1.00 91.81 71 ILE A C 1
ATOM 539 O O . ILE A 1 71 ? 11.385 2.871 -2.857 1.00 91.81 71 ILE A O 1
ATOM 543 N N . LYS A 1 72 ? 10.957 4.396 -4.454 1.00 89.38 72 LYS A N 1
ATOM 544 C CA . LYS A 1 72 ? 10.450 5.444 -3.547 1.00 89.38 72 LYS A CA 1
ATOM 545 C C . LYS A 1 72 ? 9.306 4.953 -2.666 1.00 89.38 72 LYS A C 1
ATOM 547 O O . LYS A 1 72 ? 9.324 5.185 -1.460 1.00 89.38 72 LYS A O 1
ATOM 552 N N . LEU A 1 73 ? 8.351 4.228 -3.244 1.00 91.19 73 LEU A N 1
ATOM 553 C CA . LEU A 1 73 ? 7.269 3.586 -2.499 1.00 91.19 73 LEU A CA 1
ATOM 554 C C . LEU A 1 73 ? 7.811 2.608 -1.445 1.00 91.19 73 LEU A C 1
ATOM 556 O O . LEU A 1 73 ? 7.423 2.662 -0.278 1.00 91.19 73 LEU A O 1
ATOM 560 N N . ARG A 1 74 ? 8.724 1.707 -1.831 1.00 93.31 74 ARG A N 1
ATOM 561 C CA . ARG A 1 74 ? 9.303 0.745 -0.880 1.00 93.31 74 ARG A CA 1
ATOM 562 C C . ARG A 1 74 ? 10.127 1.432 0.199 1.00 93.31 74 ARG A C 1
ATOM 564 O O . ARG A 1 74 ? 10.138 0.956 1.328 1.00 93.31 74 ARG A O 1
ATOM 571 N N . ASP A 1 75 ? 10.800 2.526 -0.126 1.00 93.56 75 ASP A N 1
ATOM 572 C CA . ASP A 1 75 ? 11.563 3.330 0.823 1.00 93.56 75 ASP A CA 1
ATOM 573 C C . ASP A 1 75 ? 10.641 4.050 1.811 1.00 93.56 75 ASP A C 1
ATOM 575 O O . ASP A 1 75 ? 10.914 4.029 3.011 1.00 93.56 75 ASP A O 1
ATOM 579 N N . PHE A 1 76 ? 9.526 4.617 1.334 1.00 91.56 76 PHE A N 1
ATOM 580 C CA . PHE A 1 76 ? 8.481 5.207 2.173 1.00 91.56 76 PHE A CA 1
ATOM 581 C C . PHE A 1 76 ? 7.963 4.194 3.197 1.00 91.56 76 PHE A C 1
ATOM 583 O O . PHE A 1 76 ? 7.968 4.473 4.398 1.00 91.56 76 PHE A O 1
ATOM 590 N N . MET A 1 77 ? 7.588 3.000 2.727 1.00 94.44 77 MET A N 1
ATOM 591 C CA . MET A 1 77 ? 7.086 1.932 3.591 1.00 94.44 77 MET A CA 1
ATOM 592 C C . MET A 1 77 ? 8.179 1.398 4.521 1.00 94.44 77 MET A C 1
ATOM 594 O O . MET A 1 77 ? 7.924 1.142 5.694 1.00 94.44 77 MET A O 1
ATOM 598 N N . ARG A 1 78 ? 9.421 1.278 4.030 1.00 94.56 78 ARG A N 1
ATOM 599 C CA . ARG A 1 78 ? 10.557 0.790 4.822 1.00 94.56 78 ARG A CA 1
ATOM 600 C C . ARG A 1 78 ? 10.881 1.694 6.000 1.00 94.56 78 ARG A C 1
ATOM 602 O O . ARG A 1 78 ? 11.175 1.176 7.073 1.00 94.56 78 ARG A O 1
ATOM 609 N N . LYS A 1 79 ? 10.824 3.013 5.811 1.00 94.19 79 LYS A N 1
ATOM 610 C CA . LYS A 1 79 ? 11.086 3.989 6.879 1.00 94.19 79 LYS A CA 1
ATOM 611 C C . LYS A 1 79 ? 10.070 3.902 8.024 1.00 94.19 79 LYS A C 1
ATOM 613 O O . LYS A 1 79 ? 10.443 4.182 9.154 1.00 94.19 79 LYS A O 1
ATOM 618 N N . ARG A 1 80 ? 8.827 3.498 7.742 1.00 92.50 80 ARG A N 1
ATOM 619 C CA . ARG A 1 80 ? 7.720 3.456 8.717 1.00 92.50 80 ARG A CA 1
ATOM 620 C C . ARG A 1 80 ? 7.515 2.083 9.350 1.00 92.50 80 ARG A C 1
ATOM 622 O O . ARG A 1 80 ? 7.366 1.970 10.558 1.00 92.50 80 ARG A O 1
ATOM 629 N N . TYR A 1 81 ? 7.560 1.031 8.536 1.00 93.88 81 TYR A N 1
ATOM 630 C CA . TYR A 1 81 ? 7.151 -0.319 8.943 1.00 93.88 81 TYR A CA 1
ATOM 631 C C . TYR A 1 81 ? 8.291 -1.345 8.879 1.00 93.88 81 TYR A C 1
ATOM 633 O O . TYR A 1 81 ? 8.112 -2.514 9.220 1.00 93.88 81 TYR A O 1
ATOM 641 N N . GLY A 1 82 ? 9.486 -0.930 8.451 1.00 94.00 82 GLY A N 1
ATOM 642 C CA . GLY A 1 82 ? 10.622 -1.820 8.234 1.00 94.00 82 GLY A CA 1
ATOM 643 C C . GLY A 1 82 ? 10.584 -2.537 6.881 1.00 94.00 82 GLY A C 1
ATOM 644 O O . GLY A 1 82 ? 9.813 -2.214 5.976 1.00 94.00 82 GLY A O 1
ATOM 645 N N . ARG A 1 83 ? 11.487 -3.503 6.688 1.00 94.56 83 ARG A N 1
ATOM 6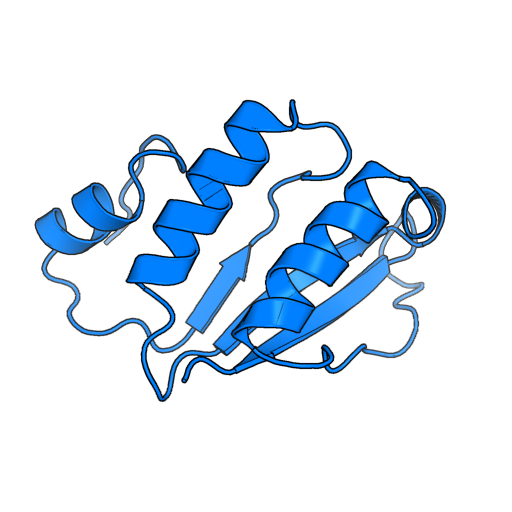46 C CA . ARG A 1 83 ? 11.606 -4.213 5.405 1.00 94.56 83 ARG A CA 1
ATOM 647 C C . ARG A 1 83 ? 10.353 -5.047 5.127 1.00 94.56 83 ARG A C 1
ATOM 649 O O . ARG A 1 83 ? 9.881 -5.774 5.993 1.00 94.56 83 ARG A O 1
ATOM 656 N N . SER A 1 84 ? 9.869 -4.986 3.889 1.00 96.19 84 SER A N 1
ATOM 657 C CA . SER A 1 84 ? 8.752 -5.817 3.440 1.00 96.19 84 SER A CA 1
ATOM 658 C C . SER A 1 84 ? 9.117 -7.298 3.446 1.00 96.19 84 SER A C 1
ATOM 660 O O . SER A 1 84 ? 10.188 -7.662 2.947 1.00 96.19 84 SER A O 1
ATOM 662 N N . ARG A 1 85 ? 8.178 -8.166 3.827 1.00 97.25 85 ARG A N 1
ATOM 663 C CA . ARG A 1 85 ? 8.229 -9.580 3.440 1.00 97.25 85 ARG A CA 1
ATOM 664 C C . ARG A 1 85 ? 7.802 -9.702 1.979 1.00 97.25 85 ARG A C 1
ATOM 666 O O . ARG A 1 85 ? 6.651 -9.425 1.641 1.00 97.25 85 ARG A O 1
ATOM 673 N N . ARG A 1 86 ? 8.739 -10.105 1.121 1.00 96.75 86 ARG A N 1
ATOM 674 C CA . ARG A 1 86 ? 8.514 -10.328 -0.313 1.00 96.75 86 ARG A CA 1
ATOM 675 C C . ARG A 1 86 ? 8.209 -11.805 -0.575 1.00 96.75 86 ARG A C 1
ATOM 677 O O . ARG A 1 86 ? 8.892 -12.664 -0.024 1.00 96.75 86 ARG A O 1
ATOM 684 N N . SER A 1 87 ? 7.215 -12.105 -1.408 1.00 96.69 87 SER A N 1
ATOM 685 C CA . SER A 1 87 ? 6.975 -13.478 -1.879 1.00 96.69 87 SER A CA 1
ATOM 686 C C . SER A 1 87 ? 8.005 -13.920 -2.926 1.00 96.69 87 SER A C 1
ATOM 688 O O . SER A 1 87 ? 8.683 -13.077 -3.519 1.00 96.69 87 SER A O 1
ATOM 690 N N . PRO A 1 88 ? 8.076 -15.223 -3.249 1.00 96.69 88 PRO A N 1
ATOM 691 C CA . PRO A 1 88 ? 8.613 -15.660 -4.532 1.00 96.69 88 PRO A CA 1
ATOM 692 C C . PRO A 1 88 ? 7.927 -14.941 -5.704 1.00 96.69 88 PRO A C 1
ATOM 694 O O . PRO A 1 88 ? 6.816 -14.411 -5.563 1.00 96.69 88 PRO A O 1
ATOM 697 N N . LEU A 1 89 ? 8.598 -14.919 -6.856 1.00 96.50 89 LEU A N 1
ATOM 698 C CA . LEU A 1 89 ? 8.023 -14.393 -8.089 1.00 96.50 89 LEU A CA 1
ATOM 699 C C . LEU A 1 89 ? 6.821 -15.251 -8.503 1.00 96.50 89 LEU A C 1
ATOM 701 O O . LEU A 1 89 ? 6.950 -16.457 -8.708 1.00 96.50 89 LEU A O 1
ATOM 705 N N . ILE A 1 90 ? 5.655 -14.628 -8.648 1.00 95.56 90 ILE A N 1
ATOM 706 C CA . ILE A 1 90 ? 4.427 -15.302 -9.065 1.00 95.56 90 ILE A CA 1
ATOM 707 C C . ILE A 1 90 ? 4.343 -15.255 -10.589 1.00 95.56 90 ILE A C 1
ATOM 709 O O . ILE A 1 90 ? 3.840 -14.296 -11.168 1.00 95.56 90 ILE A O 1
ATOM 713 N N . VAL A 1 91 ? 4.853 -16.300 -11.240 1.00 95.00 91 VAL A N 1
ATOM 714 C CA . VAL A 1 91 ? 4.899 -16.411 -12.712 1.00 95.00 91 VAL A CA 1
ATOM 715 C C . VAL A 1 91 ? 3.550 -16.756 -13.345 1.00 95.00 91 VAL A C 1
ATOM 717 O O . VAL A 1 91 ? 3.355 -16.525 -14.530 1.00 95.00 91 VAL A O 1
ATOM 720 N N . LYS A 1 92 ? 2.601 -17.271 -12.551 1.00 94.25 92 LYS A N 1
ATOM 721 C CA . LYS A 1 92 ? 1.214 -17.506 -12.990 1.00 94.25 92 LYS A CA 1
ATOM 722 C C . LYS A 1 92 ? 0.418 -16.204 -13.165 1.00 94.25 92 LYS A C 1
ATOM 724 O O . LYS A 1 92 ? -0.652 -16.229 -13.756 1.00 94.25 92 LYS A O 1
ATOM 729 N N . ASN A 1 93 ? 0.924 -15.083 -12.643 1.00 89.38 93 ASN A N 1
ATOM 730 C CA . ASN A 1 93 ? 0.394 -13.754 -12.921 1.00 89.38 93 ASN A CA 1
ATOM 731 C C . ASN A 1 93 ? 1.059 -13.220 -14.194 1.00 89.38 93 ASN A C 1
ATOM 733 O O . ASN A 1 93 ? 2.284 -13.266 -14.290 1.00 89.38 93 ASN A O 1
ATOM 737 N N . ILE A 1 94 ? 0.288 -12.690 -15.143 1.00 89.69 94 ILE A N 1
ATOM 738 C CA . ILE A 1 94 ? 0.834 -12.079 -16.361 1.00 89.69 94 ILE A CA 1
ATOM 739 C C . ILE A 1 94 ? 0.524 -10.574 -16.334 1.00 89.69 94 ILE A C 1
ATOM 741 O O . ILE A 1 94 ? -0.650 -10.213 -16.384 1.00 89.69 94 ILE A O 1
ATOM 745 N N . PRO A 1 95 ? 1.539 -9.688 -16.254 1.00 90.25 95 PRO A N 1
ATOM 746 C CA . PRO A 1 95 ? 2.973 -9.989 -16.163 1.00 90.25 95 PRO A CA 1
ATOM 747 C C . PRO A 1 95 ? 3.400 -10.480 -14.760 1.00 90.25 95 PRO A C 1
ATOM 749 O O . PRO A 1 95 ? 2.744 -10.143 -13.772 1.00 90.25 95 PRO A O 1
ATOM 752 N N . PRO A 1 96 ? 4.515 -11.231 -14.623 1.00 95.31 96 PRO A N 1
ATOM 753 C CA . PRO A 1 96 ? 4.965 -11.763 -13.333 1.00 95.31 96 PRO A CA 1
ATOM 754 C C . PRO A 1 96 ? 5.116 -10.688 -12.254 1.00 95.31 96 PRO A C 1
ATOM 756 O O . PRO A 1 96 ? 5.595 -9.583 -12.526 1.00 95.31 96 PRO A O 1
ATOM 759 N N . ALA A 1 97 ? 4.732 -11.011 -11.019 1.00 95.69 97 ALA A N 1
ATOM 760 C CA . ALA A 1 97 ? 4.707 -10.052 -9.914 1.00 95.69 97 ALA A CA 1
ATOM 761 C C . ALA A 1 97 ? 5.204 -10.643 -8.592 1.00 95.69 97 ALA A C 1
ATOM 763 O O . ALA A 1 97 ? 5.144 -11.848 -8.354 1.00 95.69 97 ALA A O 1
ATOM 764 N N . TYR A 1 98 ? 5.662 -9.764 -7.707 1.00 95.56 98 TYR A N 1
ATOM 765 C CA . TYR A 1 98 ? 5.901 -10.064 -6.299 1.00 95.56 98 TYR A CA 1
ATOM 766 C C . TYR A 1 98 ? 4.748 -9.525 -5.465 1.00 95.56 98 TYR A C 1
ATOM 768 O O . TYR A 1 98 ? 4.232 -8.453 -5.771 1.00 95.56 98 TYR A O 1
ATOM 776 N N . THR A 1 99 ? 4.423 -10.187 -4.358 1.00 96.19 99 THR A N 1
ATOM 777 C CA . THR A 1 99 ? 3.676 -9.544 -3.270 1.00 96.19 99 THR A CA 1
ATOM 778 C C . THR A 1 99 ? 4.652 -8.982 -2.242 1.00 96.19 99 THR A C 1
ATOM 780 O O . THR A 1 99 ? 5.690 -9.585 -1.956 1.00 96.19 99 THR A O 1
ATOM 783 N N . LEU A 1 100 ? 4.326 -7.812 -1.702 1.00 96.94 100 LEU A N 1
ATOM 784 C CA . LEU A 1 100 ? 5.070 -7.124 -0.654 1.00 96.94 100 LEU A CA 1
ATOM 785 C C . LEU A 1 100 ? 4.146 -6.934 0.543 1.00 96.94 100 LEU A C 1
ATOM 787 O O . LEU A 1 100 ? 3.031 -6.441 0.385 1.00 96.94 100 LEU A O 1
ATOM 791 N N . THR A 1 101 ? 4.603 -7.357 1.721 1.00 97.75 101 THR A N 1
ATOM 792 C CA . THR A 1 101 ? 3.826 -7.296 2.965 1.00 97.75 101 THR A CA 1
ATOM 793 C C . THR A 1 101 ? 4.558 -6.492 4.029 1.00 97.75 101 THR A C 1
ATOM 795 O O . THR A 1 101 ? 5.748 -6.725 4.248 1.00 97.75 101 THR A O 1
ATOM 798 N N . TRP A 1 102 ? 3.834 -5.617 4.721 1.00 97.38 102 TRP A N 1
ATOM 799 C CA . TRP A 1 102 ? 4.276 -4.894 5.913 1.00 97.38 102 TRP A CA 1
ATOM 800 C C . TRP A 1 102 ? 3.255 -5.071 7.037 1.00 97.38 102 TRP A C 1
ATOM 802 O O . TRP A 1 102 ? 2.080 -5.329 6.773 1.00 97.38 102 TRP A O 1
ATOM 812 N N . LEU A 1 103 ? 3.716 -4.931 8.278 1.00 96.62 103 LEU A N 1
ATOM 813 C CA . LEU A 1 103 ? 2.871 -4.941 9.469 1.00 96.62 103 LEU A CA 1
ATOM 814 C C . LEU A 1 103 ? 2.822 -3.529 10.055 1.00 96.62 103 LEU A C 1
ATOM 816 O O . LEU A 1 103 ? 3.852 -2.850 10.109 1.00 96.62 103 LEU A O 1
ATOM 820 N N . GLY A 1 104 ? 1.621 -3.108 10.440 1.00 90.50 104 GLY A N 1
ATOM 821 C CA . GLY A 1 104 ? 1.362 -1.895 11.199 1.00 90.50 104 GLY A CA 1
ATOM 822 C C . GLY A 1 104 ? 2.099 -1.920 12.530 1.00 90.50 104 GLY A C 1
ATOM 823 O O . GLY A 1 104 ? 2.475 -2.979 13.039 1.00 90.50 104 GLY A O 1
ATOM 824 N N . ARG A 1 105 ? 2.373 -0.729 13.046 1.00 82.06 105 ARG A N 1
ATOM 825 C CA . ARG A 1 105 ? 2.992 -0.514 14.351 1.00 82.06 105 ARG A CA 1
ATOM 826 C C . ARG A 1 105 ? 2.167 0.517 15.093 1.00 82.06 105 ARG A C 1
ATOM 828 O O . ARG A 1 105 ? 1.649 1.429 14.413 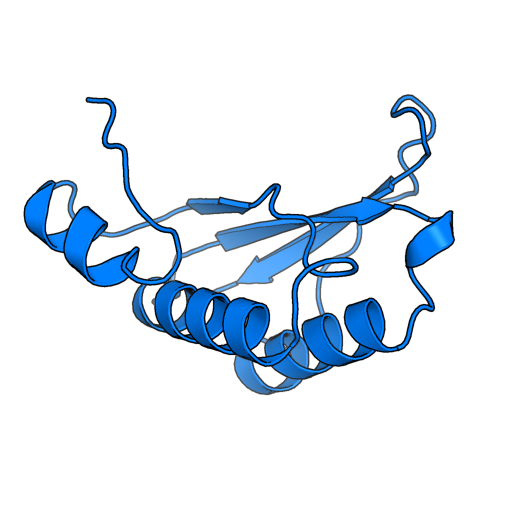1.00 82.06 105 ARG A O 1
#